Protein AF-A0A7G8AE10-F1 (afdb_monomer)

Radius of gyration: 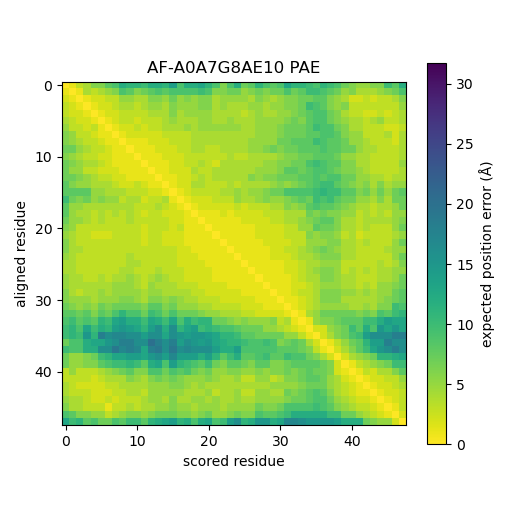11.24 Å; Cα contacts (8 Å, |Δi|>4): 50; chains: 1; bounding box: 25×12×31 Å

Sequence (48 aa):
MIVKVSLTADELADMDMTEQQFHDHVVAALDDAQPDLPGFNVEVEIQD

pLDDT: mean 82.26, std 7.8, range [61.38, 90.69]

Structure (mmCIF, N/CA/C/O backbone):
data_AF-A0A7G8AE10-F1
#
_entry.id   AF-A0A7G8AE10-F1
#
loop_
_atom_site.group_PDB
_atom_site.id
_atom_site.type_symbol
_atom_site.label_atom_id
_atom_site.label_alt_id
_atom_site.label_comp_id
_atom_site.label_asym_id
_atom_site.label_entity_id
_atom_site.label_seq_id
_atom_site.pdbx_PDB_ins_code
_atom_site.Cartn_x
_atom_site.Cartn_y
_atom_site.Cartn_z
_atom_site.occupancy
_atom_site.B_iso_or_equiv
_atom_site.auth_seq_id
_atom_site.auth_comp_id
_atom_site.auth_asym_id
_atom_site.auth_atom_id
_atom_site.pdbx_PDB_model_num
ATOM 1 N N . MET A 1 1 ? -1.575 -2.213 -18.885 1.00 70.00 1 MET A N 1
ATOM 2 C CA . MET A 1 1 ? -2.151 -3.455 -18.300 1.00 70.00 1 MET A CA 1
ATOM 3 C C . MET A 1 1 ? -2.689 -3.102 -16.920 1.00 70.00 1 MET A C 1
ATOM 5 O O . MET A 1 1 ? -2.069 -2.256 -16.289 1.00 70.00 1 MET A O 1
ATOM 9 N N . ILE A 1 2 ? -3.826 -3.647 -16.472 1.00 75.69 2 ILE A N 1
ATOM 10 C CA . ILE A 1 2 ? -4.360 -3.331 -15.132 1.00 75.69 2 ILE A CA 1
ATOM 11 C C . ILE A 1 2 ? -4.057 -4.503 -14.205 1.00 75.69 2 ILE A C 1
ATOM 13 O O . ILE A 1 2 ? -4.466 -5.627 -14.496 1.00 75.69 2 ILE A O 1
ATOM 17 N N . VAL A 1 3 ? -3.332 -4.232 -13.121 1.00 79.19 3 VAL A N 1
ATOM 18 C CA . VAL A 1 3 ? -3.061 -5.199 -12.055 1.00 79.19 3 VAL A CA 1
ATOM 19 C C . VAL A 1 3 ? -3.943 -4.815 -10.880 1.00 79.19 3 VAL A C 1
ATOM 21 O O . VAL A 1 3 ? -3.798 -3.728 -10.323 1.00 79.19 3 VAL A O 1
ATOM 24 N N . LYS A 1 4 ? -4.886 -5.693 -10.542 1.00 83.12 4 LYS A N 1
ATOM 25 C CA . LYS A 1 4 ? -5.731 -5.530 -9.362 1.00 83.12 4 LYS A CA 1
ATOM 26 C C . LYS A 1 4 ? -5.111 -6.287 -8.207 1.00 83.12 4 LYS A C 1
ATOM 28 O O . LYS A 1 4 ? -4.879 -7.490 -8.332 1.00 83.12 4 LYS A O 1
ATOM 33 N N . VAL A 1 5 ? -4.855 -5.583 -7.114 1.00 83.56 5 VAL A N 1
ATOM 34 C CA . VAL A 1 5 ? -4.394 -6.177 -5.863 1.00 83.56 5 VAL A CA 1
ATOM 35 C C . VAL A 1 5 ? -5.488 -5.975 -4.832 1.00 83.56 5 VAL A C 1
ATOM 37 O O . VAL A 1 5 ? -5.831 -4.844 -4.497 1.00 83.56 5 VAL A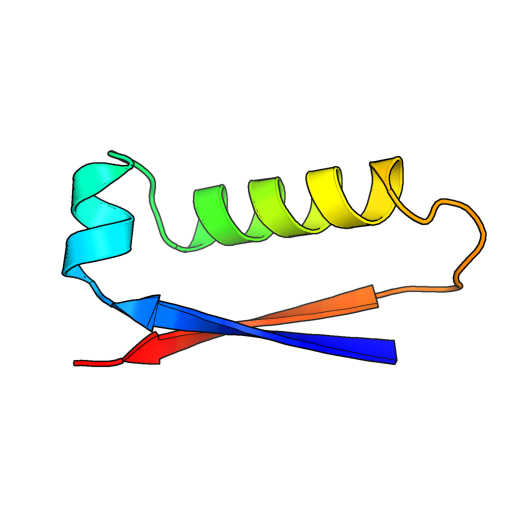 O 1
ATOM 40 N N . SER A 1 6 ? -6.059 -7.084 -4.378 1.00 87.81 6 SER A N 1
ATOM 41 C CA . SER A 1 6 ? -7.079 -7.105 -3.337 1.00 87.81 6 SER A CA 1
ATOM 42 C C . SER A 1 6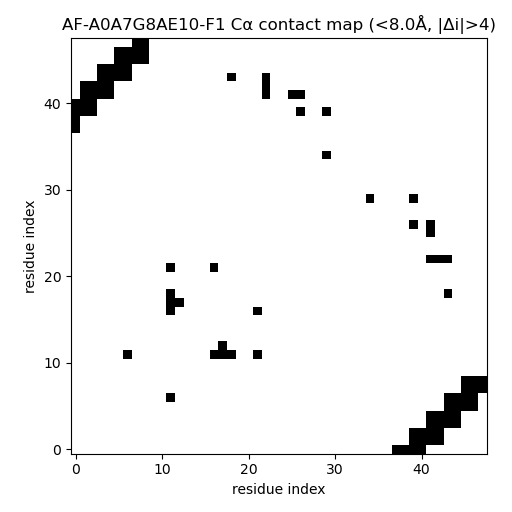 ? -6.434 -7.572 -2.044 1.00 87.81 6 SER A C 1
ATOM 44 O O . SER A 1 6 ? -5.731 -8.582 -2.049 1.00 87.81 6 SER A O 1
ATOM 46 N N . LEU A 1 7 ? -6.668 -6.836 -0.968 1.00 88.00 7 LEU A N 1
ATOM 47 C CA . LEU A 1 7 ? -6.144 -7.130 0.365 1.00 88.00 7 LEU A CA 1
ATOM 48 C C . LEU A 1 7 ? -7.124 -6.633 1.420 1.00 88.00 7 LEU A C 1
ATOM 50 O O . LEU A 1 7 ? -7.978 -5.796 1.122 1.00 88.00 7 LEU A O 1
ATOM 54 N N . THR A 1 8 ? -7.007 -7.119 2.647 1.00 90.69 8 THR A N 1
ATOM 55 C CA . THR A 1 8 ? -7.871 -6.663 3.744 1.00 90.69 8 THR A CA 1
ATOM 56 C C . THR A 1 8 ? -7.251 -5.525 4.546 1.00 90.69 8 THR A C 1
ATOM 58 O O . THR A 1 8 ? -6.033 -5.335 4.572 1.00 90.69 8 THR A O 1
ATOM 61 N N . ALA A 1 9 ? -8.088 -4.758 5.247 1.00 86.94 9 ALA A N 1
ATOM 62 C CA . ALA A 1 9 ? -7.599 -3.710 6.142 1.00 86.94 9 ALA A CA 1
ATOM 63 C C . ALA A 1 9 ? -6.649 -4.267 7.223 1.00 86.94 9 ALA A C 1
ATOM 65 O O . ALA A 1 9 ? -5.682 -3.597 7.584 1.00 86.94 9 ALA A O 1
ATOM 66 N N . ASP A 1 10 ? -6.884 -5.500 7.689 1.00 89.75 10 ASP A N 1
ATOM 67 C CA . ASP A 1 10 ? -5.982 -6.214 8.597 1.00 89.75 10 ASP A CA 1
ATOM 68 C C . ASP A 1 10 ? -4.610 -6.486 7.969 1.00 89.75 10 ASP A C 1
ATOM 70 O O . ASP A 1 10 ? -3.603 -6.309 8.642 1.00 89.75 10 ASP A O 1
ATOM 74 N N . GLU A 1 11 ? -4.536 -6.861 6.688 1.00 88.50 11 GLU A N 1
ATOM 75 C CA . GLU A 1 11 ? -3.251 -7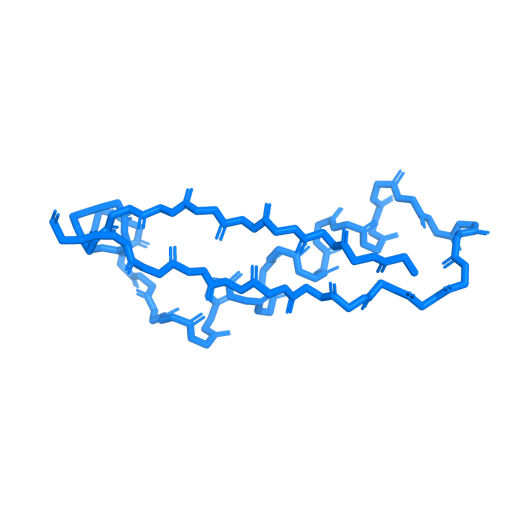.074 6.004 1.00 88.50 11 GLU A CA 1
ATOM 76 C C . GLU A 1 11 ? -2.463 -5.767 5.853 1.00 88.50 11 GLU A C 1
ATOM 78 O O . GLU A 1 11 ? -1.253 -5.742 6.071 1.00 88.50 11 GLU A O 1
ATOM 83 N N . LEU A 1 12 ? -3.146 -4.660 5.544 1.00 88.25 12 LEU A N 1
ATOM 84 C CA . LEU A 1 12 ? -2.527 -3.330 5.532 1.00 88.25 12 LEU A CA 1
ATOM 85 C C . LEU A 1 12 ? -2.011 -2.927 6.919 1.00 88.25 12 LEU A C 1
ATOM 87 O O . LEU A 1 12 ? -0.920 -2.364 7.034 1.00 88.25 12 LEU A O 1
ATOM 91 N N . ALA A 1 13 ? -2.786 -3.229 7.963 1.00 87.00 13 ALA A N 1
ATOM 92 C CA . ALA A 1 13 ? -2.417 -2.953 9.345 1.00 87.00 13 ALA A CA 1
ATOM 93 C C . ALA A 1 13 ? -1.248 -3.828 9.824 1.00 87.00 13 ALA A C 1
ATOM 95 O O . ALA A 1 13 ? -0.375 -3.326 10.527 1.00 87.00 13 ALA A O 1
ATOM 96 N N . ASP A 1 14 ? -1.191 -5.100 9.423 1.00 90.50 14 ASP A N 1
ATOM 97 C CA . ASP A 1 14 ? -0.093 -6.022 9.746 1.00 90.50 14 ASP A CA 1
ATOM 98 C C . ASP A 1 14 ? 1.232 -5.562 9.118 1.00 90.50 14 ASP A C 1
ATOM 100 O O . ASP A 1 14 ? 2.299 -5.674 9.721 1.00 90.50 14 ASP A O 1
ATOM 104 N N . MET A 1 15 ? 1.153 -4.954 7.931 1.00 87.75 15 MET A N 1
ATOM 105 C CA . MET A 1 15 ? 2.300 -4.360 7.244 1.00 87.75 15 MET A CA 1
ATOM 106 C C . MET A 1 15 ? 2.757 -3.021 7.845 1.00 87.75 15 MET A C 1
ATOM 108 O O . MET A 1 15 ? 3.829 -2.546 7.478 1.00 87.75 15 MET A O 1
ATOM 112 N N . ASP A 1 16 ? 1.982 -2.414 8.754 1.00 89.94 16 ASP A N 1
ATOM 113 C CA . ASP A 1 16 ? 2.208 -1.061 9.294 1.00 89.94 16 ASP A CA 1
ATOM 114 C C . ASP A 1 16 ? 2.352 -0.002 8.175 1.00 89.94 16 ASP A C 1
ATOM 116 O O . ASP A 1 16 ? 3.085 0.982 8.287 1.00 89.94 16 ASP A O 1
ATOM 120 N N . MET A 1 17 ? 1.661 -0.219 7.051 1.00 87.94 17 MET A N 1
ATOM 121 C CA . MET A 1 17 ? 1.712 0.639 5.865 1.00 87.94 17 MET A CA 1
ATOM 122 C C . MET A 1 17 ? 0.349 1.274 5.609 1.00 87.94 17 MET A C 1
ATOM 124 O O . MET A 1 17 ? -0.699 0.739 5.956 1.00 87.94 17 MET A O 1
ATOM 128 N N . THR A 1 18 ? 0.347 2.445 4.974 1.00 89.06 18 THR A N 1
ATOM 129 C CA . THR A 1 18 ? -0.896 3.048 4.476 1.00 89.06 18 THR A CA 1
ATOM 130 C C . THR A 1 18 ? -1.245 2.499 3.099 1.00 89.06 18 THR A C 1
ATOM 132 O O . THR A 1 18 ? -0.373 2.048 2.363 1.00 89.06 18 THR A O 1
ATOM 135 N N . GLU A 1 19 ? -2.510 2.608 2.698 1.00 85.06 19 GLU A N 1
ATOM 136 C CA . GLU A 1 19 ? -2.977 2.188 1.369 1.00 85.06 19 GLU A CA 1
ATOM 137 C C . GLU A 1 19 ? -2.156 2.826 0.230 1.00 85.06 19 GLU A C 1
ATOM 139 O O . GLU A 1 19 ? -1.786 2.157 -0.732 1.00 85.06 19 GLU A O 1
ATOM 144 N N . GLN A 1 20 ? -1.770 4.101 0.384 1.00 86.06 20 GLN A N 1
ATOM 145 C CA . GLN A 1 20 ? -0.870 4.781 -0.553 1.00 86.06 20 GLN A CA 1
ATOM 146 C C . GLN A 1 20 ? 0.554 4.216 -0.536 1.00 86.06 20 GLN A C 1
ATOM 148 O O . GLN A 1 20 ? 1.162 4.085 -1.593 1.00 86.06 20 GLN A O 1
ATOM 153 N N . GLN A 1 21 ? 1.104 3.898 0.640 1.00 89.56 21 GLN A N 1
ATOM 154 C CA . GLN A 1 21 ? 2.434 3.290 0.731 1.00 89.56 21 GLN A CA 1
ATOM 155 C C . GLN A 1 21 ? 2.450 1.880 0.145 1.00 89.56 21 GLN A C 1
ATOM 157 O O . GLN A 1 21 ? 3.407 1.514 -0.529 1.00 89.56 21 GLN A O 1
ATOM 162 N N . PHE A 1 22 ? 1.391 1.106 0.370 1.00 88.56 22 PHE A N 1
ATOM 163 C CA . PHE A 1 22 ? 1.227 -0.209 -0.229 1.00 88.56 22 PHE A CA 1
ATOM 164 C C . PHE A 1 22 ? 1.100 -0.111 -1.753 1.00 88.56 22 PHE A C 1
ATOM 166 O O . PHE A 1 22 ? 1.756 -0.861 -2.470 1.00 88.56 22 PHE A O 1
ATOM 173 N N . HIS A 1 23 ? 0.319 0.848 -2.260 1.00 86.62 23 HIS A N 1
ATOM 174 C CA . HIS A 1 23 ? 0.212 1.108 -3.697 1.00 86.62 23 HIS A CA 1
ATOM 175 C C . HIS A 1 23 ? 1.577 1.403 -4.325 1.00 86.62 23 HIS A C 1
ATOM 17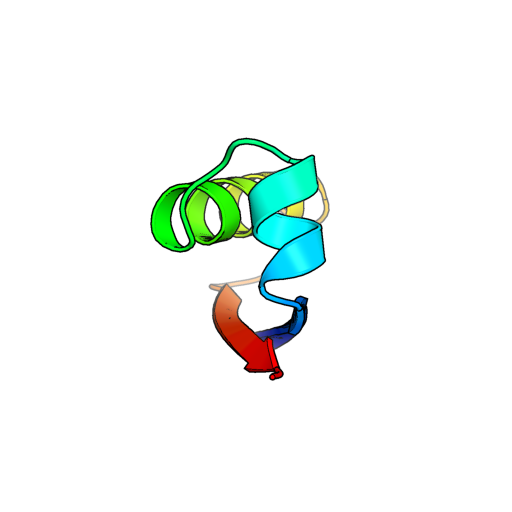7 O O . HIS A 1 23 ? 1.952 0.739 -5.288 1.00 86.62 23 HIS A O 1
ATOM 183 N N . ASP A 1 24 ? 2.349 2.320 -3.737 1.00 88.50 24 ASP A N 1
ATOM 184 C CA . ASP A 1 24 ? 3.693 2.667 -4.214 1.00 88.50 24 ASP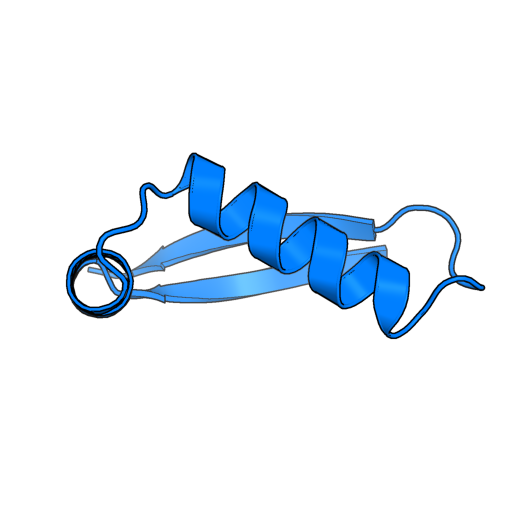 A CA 1
ATOM 185 C C . ASP A 1 24 ? 4.650 1.464 -4.142 1.00 88.50 24 ASP A C 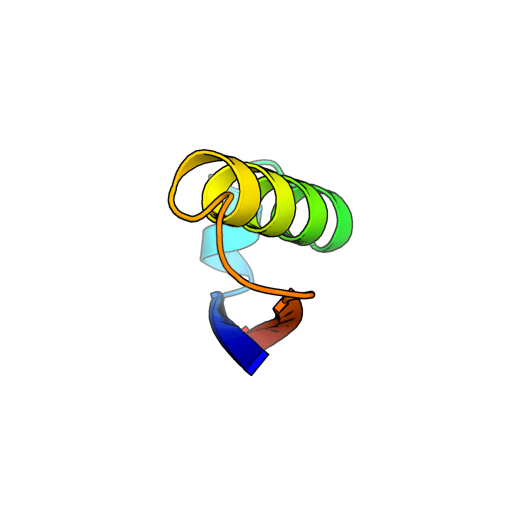1
ATOM 187 O O . ASP A 1 24 ? 5.384 1.187 -5.090 1.00 88.50 24 ASP A O 1
ATOM 191 N N . HIS A 1 25 ? 4.563 0.674 -3.066 1.00 88.00 25 HIS A N 1
ATOM 192 C CA . HIS A 1 25 ? 5.343 -0.550 -2.894 1.00 88.00 25 HIS A CA 1
ATOM 193 C C . HIS A 1 25 ? 5.034 -1.599 -3.971 1.00 88.00 25 HIS A C 1
ATOM 195 O O . HIS A 1 25 ? 5.952 -2.176 -4.553 1.00 88.00 25 HIS A O 1
ATOM 201 N N . VAL A 1 26 ? 3.754 -1.826 -4.279 1.00 86.19 26 VAL A N 1
ATOM 202 C CA . VAL A 1 26 ? 3.319 -2.751 -5.335 1.00 86.19 26 VAL A CA 1
ATOM 203 C C . VAL A 1 26 ? 3.744 -2.251 -6.711 1.00 86.19 26 VAL A C 1
ATOM 205 O O . VAL A 1 26 ? 4.220 -3.044 -7.520 1.00 86.19 26 VAL A O 1
ATOM 208 N N . VAL A 1 27 ? 3.601 -0.953 -6.987 1.00 85.56 27 VAL A N 1
ATOM 209 C CA . VAL A 1 27 ? 4.056 -0.350 -8.247 1.00 85.56 27 VAL A CA 1
ATOM 210 C C . VAL A 1 27 ? 5.561 -0.556 -8.416 1.00 85.56 27 VAL A C 1
ATOM 212 O O . VAL A 1 27 ? 5.981 -1.039 -9.463 1.00 85.56 27 VAL A O 1
ATOM 215 N N . ALA A 1 28 ? 6.358 -0.269 -7.384 1.00 86.56 28 ALA A N 1
ATOM 216 C CA . ALA A 1 28 ? 7.805 -0.462 -7.412 1.00 86.56 28 ALA A CA 1
ATOM 217 C C . ALA A 1 28 ? 8.198 -1.940 -7.583 1.00 86.56 28 ALA A C 1
ATOM 219 O O . ALA A 1 28 ? 9.092 -2.254 -8.365 1.00 86.56 28 ALA A O 1
ATOM 220 N N . ALA A 1 29 ? 7.511 -2.860 -6.899 1.00 85.62 29 ALA A N 1
ATOM 221 C CA . ALA A 1 29 ? 7.757 -4.295 -7.030 1.00 85.62 29 ALA A CA 1
ATOM 222 C C . ALA A 1 29 ? 7.403 -4.828 -8.429 1.00 85.62 29 ALA A C 1
ATOM 224 O O . ALA A 1 29 ? 8.095 -5.699 -8.954 1.00 85.62 29 ALA A O 1
ATOM 225 N N . LEU A 1 30 ? 6.337 -4.311 -9.047 1.00 82.56 30 LEU A N 1
ATOM 226 C CA . LEU A 1 30 ? 5.945 -4.666 -10.413 1.00 82.56 30 LEU A CA 1
ATOM 227 C C . LEU A 1 30 ? 6.898 -4.083 -11.460 1.00 82.56 30 LEU A C 1
ATOM 229 O O . LEU A 1 30 ? 7.179 -4.759 -12.447 1.00 82.56 30 LEU A O 1
ATOM 233 N N . ASP A 1 31 ? 7.400 -2.868 -11.238 1.00 82.50 31 ASP A N 1
ATOM 234 C CA . ASP A 1 31 ? 8.404 -2.235 -12.098 1.00 82.50 31 ASP A CA 1
ATOM 235 C C . ASP A 1 31 ? 9.719 -3.034 -12.092 1.00 82.50 31 ASP A C 1
ATOM 237 O O . ASP A 1 31 ? 10.257 -3.343 -13.154 1.00 82.50 31 ASP A O 1
ATOM 241 N N . ASP A 1 32 ? 10.170 -3.477 -10.912 1.00 83.69 32 ASP A N 1
ATOM 242 C CA . ASP A 1 32 ? 11.366 -4.320 -10.762 1.00 83.69 32 ASP A CA 1
ATOM 243 C C . ASP A 1 32 ? 11.177 -5.721 -11.372 1.00 83.69 32 ASP A C 1
ATOM 245 O O . ASP A 1 32 ? 12.051 -6.235 -12.072 1.00 83.69 32 ASP A O 1
ATOM 249 N N . ALA A 1 33 ? 10.006 -6.334 -11.163 1.00 81.38 33 ALA A N 1
ATOM 250 C CA . ALA A 1 33 ? 9.712 -7.668 -11.679 1.00 81.38 33 ALA A CA 1
ATOM 251 C C . ALA A 1 33 ? 9.482 -7.696 -13.199 1.00 81.38 33 ALA A C 1
ATOM 253 O O . ALA A 1 33 ? 9.747 -8.720 -13.840 1.00 81.38 33 ALA A O 1
ATOM 254 N N . GLN A 1 34 ? 8.947 -6.619 -13.785 1.00 72.06 34 GLN A N 1
ATOM 255 C CA . GLN A 1 34 ? 8.571 -6.557 -15.199 1.00 72.06 34 GLN A CA 1
ATOM 256 C C . GLN A 1 34 ? 8.899 -5.195 -15.849 1.00 72.06 34 GLN A C 1
ATOM 258 O O . GLN A 1 34 ? 7.989 -4.502 -16.315 1.00 72.06 34 GLN A O 1
ATOM 263 N N . PRO A 1 35 ? 10.191 -4.847 -15.997 1.00 68.75 35 PRO A N 1
ATOM 264 C CA . PRO A 1 35 ? 10.621 -3.560 -16.558 1.00 68.75 35 PRO A CA 1
ATOM 265 C C . PRO A 1 35 ? 10.265 -3.376 -18.047 1.00 68.75 35 PRO A C 1
ATOM 267 O O . PRO A 1 35 ? 10.276 -2.263 -18.568 1.00 68.75 35 PRO A O 1
ATOM 270 N N . ASP A 1 36 ? 9.946 -4.464 -18.756 1.00 66.81 36 ASP A N 1
ATOM 271 C CA . ASP A 1 36 ? 9.655 -4.465 -20.196 1.00 66.81 36 ASP A CA 1
ATOM 272 C C . ASP A 1 36 ? 8.187 -4.170 -20.552 1.00 66.81 36 ASP A C 1
ATOM 274 O O . ASP A 1 36 ? 7.836 -4.097 -21.735 1.00 66.81 36 ASP A O 1
ATOM 278 N N . LEU A 1 37 ? 7.295 -4.035 -19.567 1.00 61.38 37 LEU A N 1
ATOM 279 C CA . LEU A 1 37 ? 5.869 -3.858 -19.835 1.00 61.38 37 LEU A CA 1
ATOM 280 C C . LEU A 1 37 ? 5.462 -2.375 -19.803 1.00 61.38 37 LEU A C 1
ATOM 282 O O . LEU A 1 37 ? 5.695 -1.675 -18.819 1.00 61.38 37 LEU A O 1
ATOM 286 N N . PRO A 1 38 ? 4.811 -1.863 -20.866 1.00 62.06 38 PRO A N 1
ATOM 287 C CA . PRO A 1 38 ? 4.434 -0.460 -20.937 1.00 62.06 38 PRO A CA 1
ATOM 288 C C . PRO A 1 38 ? 3.279 -0.170 -19.971 1.00 62.06 38 PRO A C 1
ATOM 290 O O . PRO A 1 38 ? 2.139 -0.560 -20.231 1.00 62.06 38 PRO A O 1
ATOM 293 N N . GLY A 1 39 ? 3.582 0.546 -18.885 1.00 65.56 39 GLY A N 1
ATOM 294 C CA . GLY A 1 39 ? 2.613 1.195 -17.999 1.00 65.56 39 GLY A CA 1
ATOM 295 C C . GLY A 1 39 ? 1.627 0.237 -17.323 1.00 65.56 39 GLY A C 1
ATOM 296 O O . GLY A 1 39 ? 0.580 -0.131 -17.880 1.00 65.56 39 GLY A O 1
ATOM 297 N N . PHE A 1 40 ? 1.925 -0.130 -16.080 1.00 73.38 40 PHE A N 1
ATOM 298 C CA . PHE A 1 40 ? 0.962 -0.795 -15.211 1.00 73.38 40 PHE A CA 1
ATOM 299 C C . PHE A 1 40 ? 0.091 0.240 -14.509 1.00 73.38 40 PHE A C 1
ATOM 301 O O . PHE A 1 40 ? 0.592 1.157 -13.864 1.00 73.38 40 PHE A O 1
ATOM 308 N N . ASN A 1 41 ? -1.224 0.071 -14.612 1.00 77.06 41 ASN A N 1
ATOM 309 C CA . ASN A 1 41 ? -2.155 0.732 -13.710 1.00 77.06 41 ASN A CA 1
ATOM 310 C C . ASN A 1 41 ? -2.428 -0.245 -12.569 1.00 77.06 41 ASN A C 1
ATOM 312 O O . ASN A 1 41 ? -3.079 -1.271 -12.780 1.00 77.06 41 ASN A O 1
ATOM 316 N N . VAL A 1 42 ? -1.887 0.054 -11.391 1.00 80.88 42 VAL A N 1
ATOM 317 C CA . VAL A 1 42 ? -2.166 -0.703 -10.170 1.00 80.88 42 VAL A CA 1
ATOM 318 C C . VAL A 1 42 ? -3.433 -0.138 -9.545 1.00 80.88 42 VAL A C 1
ATOM 320 O O . VAL A 1 42 ? -3.490 1.052 -9.232 1.00 80.88 42 VAL A O 1
ATOM 323 N N . GLU A 1 43 ? -4.443 -0.985 -9.386 1.00 84.62 43 GLU A N 1
ATOM 324 C CA . GLU A 1 43 ? -5.638 -0.692 -8.597 1.00 84.62 43 GLU A CA 1
ATOM 325 C C . GLU A 1 43 ? -5.572 -1.524 -7.316 1.00 84.62 43 GLU A C 1
ATOM 327 O O . GLU A 1 43 ? -5.567 -2.756 -7.374 1.00 84.62 43 GLU A O 1
ATOM 332 N N . VAL A 1 44 ? -5.495 -0.846 -6.172 1.00 82.88 44 VAL A N 1
ATOM 333 C CA . VAL A 1 44 ? -5.587 -1.475 -4.851 1.00 82.88 44 VAL A CA 1
ATOM 334 C C . VAL A 1 44 ? -7.047 -1.420 -4.420 1.00 82.88 44 VAL A C 1
ATOM 336 O O . VAL A 1 44 ? -7.669 -0.361 -4.473 1.00 82.88 44 VAL A O 1
ATOM 339 N N . GLU A 1 45 ? -7.602 -2.567 -4.042 1.00 86.00 45 GLU A N 1
ATOM 340 C CA . GLU A 1 45 ? -8.960 -2.684 -3.515 1.00 86.00 45 GLU A CA 1
ATOM 341 C C . GLU A 1 45 ? -8.887 -3.258 -2.100 1.00 86.00 45 GLU A C 1
ATOM 343 O O . GLU A 1 45 ? -8.511 -4.419 -1.921 1.00 86.00 45 GLU A O 1
ATOM 348 N N . ILE A 1 46 ? -9.244 -2.448 -1.100 1.00 84.31 46 ILE A N 1
ATOM 349 C CA . ILE A 1 46 ? -9.372 -2.933 0.274 1.00 84.31 46 ILE A CA 1
ATOM 350 C C . ILE A 1 46 ? -10.722 -3.627 0.433 1.00 84.31 46 ILE A C 1
ATOM 352 O O . ILE A 1 46 ? -11.771 -3.027 0.185 1.00 84.31 46 ILE A O 1
ATOM 356 N N . GLN A 1 47 ? -10.681 -4.882 0.867 1.00 81.25 47 GLN A N 1
ATOM 357 C CA . GLN A 1 47 ? -11.859 -5.668 1.216 1.00 81.25 47 GLN A CA 1
ATOM 358 C C . GLN A 1 47 ? -12.062 -5.658 2.741 1.00 81.25 47 GL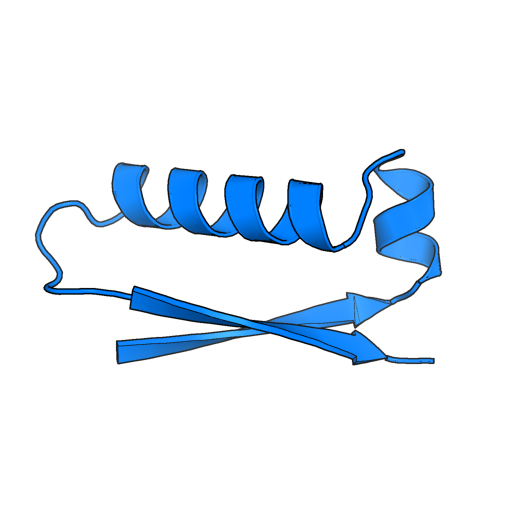N A C 1
ATOM 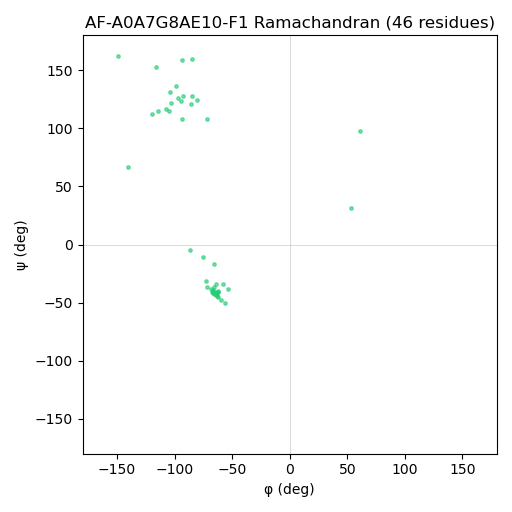360 O O . GLN A 1 47 ? -11.093 -5.760 3.497 1.00 81.25 47 GLN A O 1
ATOM 365 N N . ASP A 1 48 ? -13.317 -5.473 3.162 1.00 71.31 48 ASP A N 1
ATOM 366 C CA . ASP A 1 48 ? -13.777 -5.449 4.565 1.00 71.31 48 ASP A CA 1
ATOM 367 C C . ASP A 1 48 ? -14.090 -6.863 5.077 1.00 71.31 48 ASP A C 1
ATOM 369 O O . ASP A 1 48 ? -14.728 -7.638 4.319 1.00 71.31 48 ASP A O 1
#

Mean predicted aligned error: 5.24 Å

Secondary structure (DSSP, 8-state):
-EEEEEEEHHHHHHTT--HHHHHHHHHHHHHHH-TTSS--EEEEEEE-

Foldseek 3Di:
DEDEDEDEPVVCVVVVHDPVRVQVVVVVVCCVVCVPDPDYDYDYHYDD

Solvent-accessible surface area (backbone atoms only — not comparable to full-atom values): 2963 Å² total; per-residue (Å²): 86,80,48,78,47,76,47,38,63,65,58,39,57,75,68,75,45,50,74,68,54,48,49,54,51,50,50,52,52,46,44,73,74,43,73,88,58,81,62,76,48,76,44,78,43,80,46,134